Protein AF-A0A424LPL8-F1 (afdb_monomer)

pLDDT: mean 81.42, std 13.96, range [49.06, 96.25]

Structure (mmCIF, N/CA/C/O backbone):
data_AF-A0A424LPL8-F1
#
_entry.id   AF-A0A424LPL8-F1
#
loop_
_atom_site.group_PDB
_atom_site.id
_atom_site.type_symbol
_atom_site.label_atom_id
_atom_site.label_alt_id
_atom_site.label_comp_id
_atom_site.label_asym_id
_atom_site.label_entity_id
_atom_site.label_seq_id
_atom_site.pdbx_PDB_ins_code
_atom_site.Cartn_x
_atom_site.Cartn_y
_atom_site.Cartn_z
_atom_site.occupancy
_atom_site.B_iso_or_equiv
_atom_site.auth_seq_id
_atom_site.auth_comp_id
_atom_site.auth_asym_id
_atom_site.auth_atom_id
_atom_site.pdbx_PDB_model_num
ATOM 1 N N . MET A 1 1 ? -48.688 -17.783 37.181 1.00 49.06 1 MET A N 1
ATOM 2 C CA . MET A 1 1 ? -48.396 -16.857 36.065 1.00 49.06 1 MET A CA 1
ATOM 3 C C . MET A 1 1 ? -46.919 -16.506 36.154 1.00 49.06 1 MET A C 1
ATOM 5 O O . MET A 1 1 ? -46.524 -15.932 37.158 1.00 49.06 1 MET A O 1
ATOM 9 N N . ALA A 1 2 ? -46.092 -16.966 35.213 1.00 61.00 2 ALA A N 1
ATOM 10 C CA . ALA A 1 2 ? -44.644 -16.750 35.248 1.00 61.00 2 ALA A CA 1
ATOM 11 C C . ALA A 1 2 ? -44.265 -15.637 34.263 1.00 61.00 2 ALA A C 1
ATOM 13 O O . ALA A 1 2 ? -44.609 -15.711 33.085 1.00 61.00 2 ALA A O 1
ATOM 14 N N . ASN A 1 3 ? -43.568 -14.612 34.749 1.00 66.62 3 ASN A N 1
ATOM 15 C CA . ASN A 1 3 ? -43.135 -13.483 33.933 1.00 66.62 3 ASN A CA 1
ATOM 16 C C . ASN A 1 3 ? -41.785 -13.830 33.300 1.00 66.62 3 ASN A C 1
ATOM 18 O O . ASN A 1 3 ? -40.778 -13.935 34.001 1.00 66.62 3 ASN A O 1
ATOM 22 N N . VAL A 1 4 ? -41.758 -14.017 31.981 1.00 70.00 4 VAL A N 1
ATOM 23 C CA . VAL A 1 4 ? -40.519 -14.262 31.236 1.00 70.00 4 VAL A CA 1
ATOM 24 C C . VAL A 1 4 ? -39.807 -12.927 31.022 1.00 70.00 4 VAL A C 1
ATOM 26 O O . VAL A 1 4 ? -40.335 -12.033 30.365 1.00 70.00 4 VAL A O 1
ATOM 29 N N . LYS A 1 5 ? -38.602 -12.781 31.582 1.00 68.75 5 LYS A N 1
ATOM 30 C CA . LYS A 1 5 ? -37.701 -11.660 31.285 1.00 68.75 5 LYS A CA 1
ATOM 31 C C . LYS A 1 5 ? -36.737 -12.103 30.187 1.00 68.75 5 LYS A C 1
ATOM 33 O O . LYS A 1 5 ? -35.881 -12.944 30.438 1.00 68.75 5 LYS A O 1
ATOM 38 N N . ALA A 1 6 ? -36.881 -11.551 28.987 1.00 71.50 6 ALA A N 1
ATOM 39 C CA . ALA A 1 6 ? -35.939 -11.753 27.892 1.00 71.50 6 ALA A CA 1
ATOM 40 C C . ALA A 1 6 ? -35.180 -10.448 27.625 1.00 71.50 6 ALA A C 1
ATOM 42 O O . ALA A 1 6 ? -35.792 -9.400 27.417 1.00 71.50 6 ALA A O 1
ATOM 43 N N . THR A 1 7 ? -33.850 -10.518 27.625 1.00 75.00 7 THR A N 1
ATOM 44 C CA . THR A 1 7 ? -32.973 -9.403 27.254 1.00 75.00 7 THR A CA 1
ATOM 45 C C . THR A 1 7 ? -32.498 -9.627 25.826 1.00 75.00 7 THR A C 1
ATOM 47 O O . THR A 1 7 ? -31.807 -10.604 25.546 1.00 75.00 7 THR A O 1
ATOM 50 N N . ILE A 1 8 ? -32.875 -8.736 24.910 1.00 72.00 8 ILE A N 1
ATOM 51 C CA . ILE A 1 8 ? -32.393 -8.770 23.527 1.00 72.00 8 ILE A CA 1
ATOM 52 C C . ILE A 1 8 ? -31.065 -8.010 23.479 1.00 72.00 8 ILE A C 1
ATOM 54 O O . ILE A 1 8 ? -31.038 -6.787 23.624 1.00 72.00 8 ILE A O 1
ATOM 58 N N . ASN A 1 9 ? -29.962 -8.728 23.263 1.00 68.00 9 ASN A N 1
ATOM 59 C CA . ASN A 1 9 ? -28.649 -8.126 23.033 1.00 68.00 9 ASN A CA 1
ATOM 60 C C . ASN A 1 9 ? -28.641 -7.456 21.654 1.00 68.00 9 ASN A C 1
ATOM 62 O O . ASN A 1 9 ? -28.386 -8.089 20.631 1.00 68.00 9 ASN A O 1
ATOM 66 N N . LYS A 1 10 ? -28.977 -6.166 21.614 1.00 66.00 10 LYS A N 1
ATOM 67 C CA . LYS A 1 10 ? -28.937 -5.362 20.392 1.00 66.00 10 LYS A CA 1
ATOM 68 C C . LYS A 1 10 ? -27.475 -5.109 20.025 1.00 66.00 10 LYS A C 1
ATOM 70 O O . LYS A 1 10 ? -26.807 -4.312 20.679 1.00 66.00 10 LYS A O 1
ATOM 75 N N . THR A 1 11 ? -26.982 -5.763 18.976 1.00 65.12 11 THR A N 1
ATOM 76 C CA . THR A 1 11 ? -25.665 -5.465 18.401 1.00 65.12 11 THR A CA 1
ATOM 77 C C . THR A 1 11 ? -25.658 -4.011 17.935 1.00 65.12 11 THR A C 1
ATOM 79 O O . THR A 1 11 ? -26.339 -3.649 16.973 1.00 65.12 11 THR A O 1
ATOM 82 N N . ALA A 1 12 ? -24.940 -3.150 18.655 1.00 68.25 12 ALA A N 1
ATOM 83 C CA . ALA A 1 12 ? -24.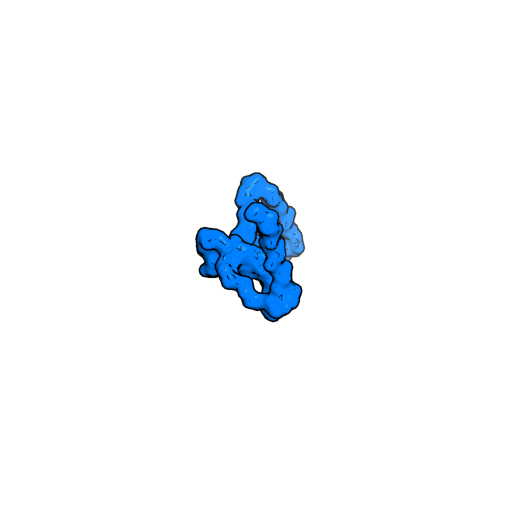788 -1.757 18.272 1.00 68.25 12 ALA A CA 1
ATOM 84 C C . ALA A 1 12 ? -24.050 -1.697 16.927 1.00 68.25 12 ALA A C 1
ATOM 86 O O . ALA A 1 12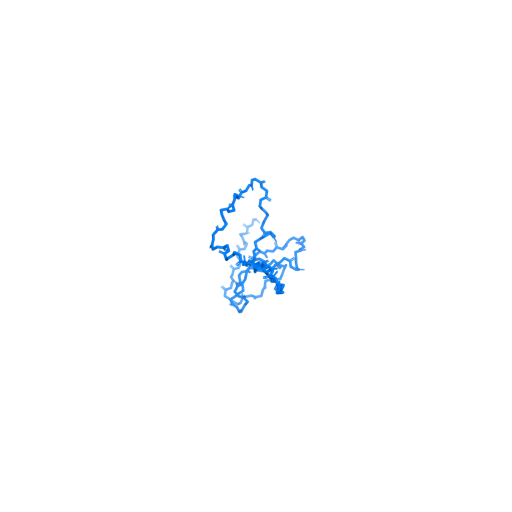 ? -22.934 -2.197 16.798 1.00 68.25 12 ALA A O 1
ATOM 87 N N . ARG A 1 13 ? -24.680 -1.097 15.911 1.00 61.09 13 ARG A N 1
ATOM 88 C CA . ARG A 1 13 ? -24.007 -0.771 14.650 1.00 61.09 13 ARG A CA 1
ATOM 89 C C . ARG A 1 13 ? -23.039 0.375 14.934 1.00 61.09 13 ARG A C 1
ATOM 91 O O . ARG A 1 13 ? -23.456 1.526 15.024 1.00 61.09 13 ARG A O 1
ATOM 98 N N . VAL A 1 14 ? -21.768 0.048 15.145 1.00 67.25 14 VAL A N 1
ATOM 99 C CA . VAL A 1 14 ? -20.696 1.037 15.295 1.00 67.25 14 VAL A CA 1
ATOM 100 C C . VAL A 1 14 ? -20.436 1.638 13.911 1.00 67.25 14 VAL A C 1
ATOM 102 O O . VAL A 1 14 ? -19.797 1.010 13.078 1.00 67.25 14 VAL A O 1
ATOM 105 N N . GLN A 1 15 ? -21.000 2.819 13.648 1.00 65.38 15 GLN A N 1
ATOM 106 C CA . GLN A 1 15 ? -20.953 3.476 12.329 1.00 65.38 15 GLN A CA 1
ATOM 107 C C . GLN A 1 15 ? -19.690 4.322 12.118 1.00 65.38 15 GLN A C 1
ATOM 109 O O . GLN A 1 15 ? -19.317 4.597 10.985 1.00 65.38 15 GLN A O 1
ATOM 114 N N . ALA A 1 16 ? -19.026 4.737 13.193 1.00 59.25 16 ALA A N 1
ATOM 115 C CA . ALA A 1 16 ? -17.760 5.446 13.119 1.00 59.25 16 ALA A CA 1
ATOM 116 C C . ALA A 1 16 ? -16.998 5.192 14.416 1.00 59.25 16 ALA A C 1
ATOM 118 O O . ALA A 1 16 ? -17.437 5.584 15.498 1.00 59.25 16 ALA A O 1
ATOM 119 N N . ARG A 1 17 ? -15.873 4.490 14.311 1.00 59.09 17 ARG A N 1
ATOM 120 C CA . ARG A 1 17 ? -14.891 4.403 15.386 1.00 59.09 17 ARG A CA 1
ATOM 121 C C . ARG A 1 17 ? -13.832 5.441 15.055 1.00 59.09 17 ARG A C 1
ATOM 123 O O . ARG A 1 17 ? -13.191 5.324 14.016 1.00 59.09 17 ARG A O 1
ATOM 130 N N . THR A 1 18 ? -13.666 6.450 15.904 1.00 57.12 18 THR A N 1
ATOM 131 C CA . THR A 1 18 ? -12.471 7.296 15.861 1.00 57.12 18 THR A CA 1
ATOM 132 C C . THR A 1 18 ? -11.299 6.376 16.156 1.00 57.12 18 THR A C 1
ATOM 134 O O . THR A 1 18 ? -11.111 5.941 17.293 1.00 57.12 18 THR A O 1
ATOM 137 N N . VAL A 1 19 ? -10.595 5.963 15.107 1.00 61.12 19 VAL A N 1
ATOM 138 C CA . VAL A 1 19 ? -9.350 5.227 15.257 1.00 61.12 19 VAL A CA 1
ATOM 139 C C . VAL A 1 19 ? -8.317 6.305 15.501 1.00 61.12 19 VAL A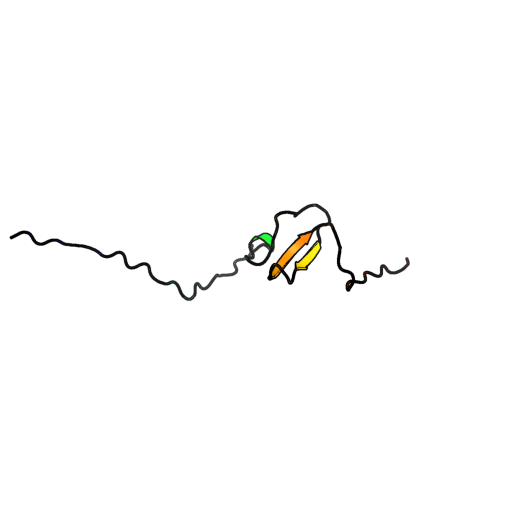 C 1
ATOM 141 O O . VAL A 1 19 ? -7.962 7.047 14.590 1.00 61.12 19 VAL A O 1
ATOM 144 N N . ASP A 1 20 ? -7.929 6.459 16.761 1.00 58.66 20 ASP A N 1
ATOM 145 C CA . ASP A 1 20 ? -6.718 7.188 17.095 1.00 58.66 20 ASP A CA 1
ATOM 146 C C . ASP A 1 20 ? -5.608 6.466 16.327 1.00 58.66 20 ASP A C 1
ATOM 148 O O . ASP A 1 20 ? -5.329 5.292 16.596 1.00 58.66 20 ASP A O 1
ATO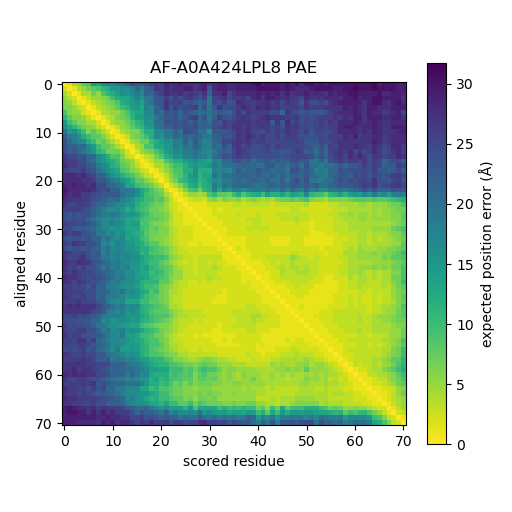M 152 N N . VAL A 1 21 ? -5.082 7.091 15.271 1.00 62.44 21 VAL A N 1
ATOM 153 C CA . VAL A 1 21 ? -3.966 6.550 14.486 1.00 62.44 21 VAL A CA 1
ATOM 154 C C . VAL A 1 21 ? -2.739 6.749 15.367 1.00 62.44 21 VAL A C 1
ATOM 156 O O . VAL A 1 21 ? -1.923 7.640 15.150 1.00 62.44 21 VAL A O 1
ATOM 159 N N . GLY A 1 22 ? -2.693 5.994 16.465 1.00 54.56 22 GLY A N 1
ATOM 160 C CA . GLY A 1 22 ? -1.638 6.070 17.451 1.00 54.56 22 GLY A CA 1
ATOM 161 C C . GLY A 1 22 ? -0.304 5.848 16.758 1.00 54.56 22 GLY A C 1
ATOM 162 O O . GLY A 1 22 ? -0.216 5.126 15.760 1.00 54.56 22 GLY A O 1
ATOM 163 N N . ALA A 1 23 ? 0.742 6.476 17.287 1.00 63.69 23 ALA A N 1
ATOM 164 C CA . ALA A 1 23 ? 2.107 6.159 16.902 1.00 63.69 23 ALA A CA 1
ATOM 165 C C . ALA A 1 23 ? 2.271 4.625 16.829 1.00 63.69 23 ALA A C 1
ATOM 167 O O . ALA A 1 23 ? 2.109 3.944 17.841 1.00 63.69 23 ALA A O 1
ATOM 168 N N . GLY A 1 24 ? 2.521 4.081 15.630 1.00 71.62 24 GLY A N 1
ATOM 169 C CA . GLY A 1 24 ? 2.679 2.636 15.423 1.00 71.62 24 GLY A CA 1
ATOM 170 C C . GLY A 1 24 ? 1.782 1.966 14.379 1.00 71.62 24 GLY A C 1
ATOM 171 O O . GLY A 1 24 ? 1.902 0.753 14.231 1.00 71.62 24 GLY A O 1
ATOM 172 N N . VAL A 1 25 ? 0.932 2.688 13.637 1.00 79.88 25 VAL A N 1
ATOM 173 C CA . VAL A 1 25 ? 0.217 2.083 12.493 1.00 79.88 25 VAL A CA 1
ATOM 174 C C . VAL A 1 25 ? 1.210 1.676 11.406 1.00 79.88 25 VAL A C 1
ATOM 176 O O . VAL A 1 25 ? 1.943 2.517 10.876 1.00 79.88 25 VAL A O 1
ATOM 179 N N . LYS A 1 26 ? 1.244 0.381 11.080 1.00 88.50 26 LYS A N 1
ATOM 180 C CA . LYS A 1 26 ? 2.093 -0.163 10.017 1.00 88.50 26 LYS A CA 1
ATOM 181 C C . LYS A 1 26 ? 1.318 -0.204 8.707 1.00 88.50 26 LYS A C 1
ATOM 183 O O . LYS A 1 26 ? 0.111 -0.420 8.695 1.00 88.50 26 LYS A O 1
ATOM 188 N N . LEU A 1 27 ? 2.031 -0.097 7.586 1.00 89.44 27 LEU A N 1
ATOM 189 C CA . LEU A 1 27 ? 1.452 -0.310 6.253 1.00 89.44 27 LEU A CA 1
ATOM 190 C C . LEU A 1 27 ? 0.749 -1.676 6.147 1.00 89.44 27 LEU A C 1
ATOM 192 O O . LEU A 1 27 ? -0.270 -1.804 5.483 1.00 89.44 27 LEU A O 1
ATOM 196 N N . THR A 1 28 ? 1.270 -2.682 6.853 1.00 91.62 28 THR A N 1
ATOM 197 C CA . THR A 1 28 ? 0.716 -4.039 6.896 1.00 91.62 28 THR A CA 1
ATOM 198 C C . THR A 1 28 ? -0.611 -4.157 7.639 1.00 91.62 28 THR A C 1
ATOM 200 O O . THR A 1 28 ? -1.270 -5.186 7.528 1.00 91.62 28 THR A O 1
ATOM 203 N N . ASP A 1 29 ? -0.983 -3.137 8.412 1.00 89.94 29 ASP A N 1
ATOM 204 C CA . ASP A 1 29 ? -2.214 -3.121 9.204 1.00 89.94 29 ASP A CA 1
ATOM 205 C C . ASP A 1 29 ? -3.380 -2.495 8.418 1.00 89.94 29 ASP A C 1
ATOM 207 O O . ASP A 1 29 ? -4.519 -2.479 8.892 1.00 89.94 29 ASP A O 1
ATOM 211 N N . LEU A 1 30 ? -3.109 -1.968 7.217 1.00 90.81 30 LEU A N 1
ATOM 212 C CA . LEU A 1 30 ? -4.120 -1.388 6.344 1.00 90.81 30 LEU A CA 1
ATOM 213 C C . LEU A 1 30 ? -4.897 -2.490 5.615 1.00 90.81 30 LEU A C 1
ATOM 215 O O . LEU A 1 30 ? -4.330 -3.423 5.053 1.00 90.81 30 LEU A O 1
ATOM 219 N N . SER A 1 31 ? -6.223 -2.370 5.606 1.00 92.69 31 SER A N 1
ATOM 220 C CA . SER A 1 31 ? -7.126 -3.393 5.059 1.00 92.69 31 SER A CA 1
ATOM 221 C C . SER A 1 31 ? -7.050 -3.558 3.538 1.00 92.69 31 SER A C 1
ATOM 223 O O . SER A 1 31 ? -7.464 -4.586 2.997 1.00 92.69 31 SER A O 1
ATOM 225 N N . ASP A 1 32 ? -6.585 -2.526 2.843 1.00 95.06 32 ASP A N 1
ATOM 226 C CA . ASP A 1 32 ? -6.406 -2.474 1.395 1.00 95.06 32 ASP A CA 1
ATOM 227 C C . ASP A 1 32 ? -4.991 -2.878 0.954 1.00 95.06 32 ASP A C 1
ATOM 229 O O . ASP A 1 32 ? -4.709 -2.860 -0.243 1.00 95.06 32 ASP A O 1
ATOM 233 N N . VAL A 1 33 ? -4.125 -3.292 1.886 1.00 96.25 33 VAL A N 1
ATOM 234 C CA . VAL A 1 33 ? -2.779 -3.793 1.596 1.00 96.25 33 VAL A CA 1
ATOM 235 C C . VAL A 1 33 ? -2.745 -5.316 1.729 1.00 96.25 33 VAL A C 1
ATOM 237 O O . VAL A 1 33 ? -3.019 -5.884 2.784 1.00 96.25 33 VAL A O 1
ATOM 240 N N . ASP A 1 34 ? -2.382 -5.993 0.645 1.00 95.31 34 ASP A N 1
ATOM 241 C CA . ASP A 1 34 ? -2.042 -7.409 0.625 1.00 95.31 34 ASP A CA 1
ATOM 242 C C . ASP A 1 34 ? -0.546 -7.585 0.911 1.00 95.31 34 ASP A C 1
ATOM 244 O O . ASP A 1 34 ? 0.325 -7.187 0.133 1.00 95.31 34 ASP A O 1
ATOM 248 N 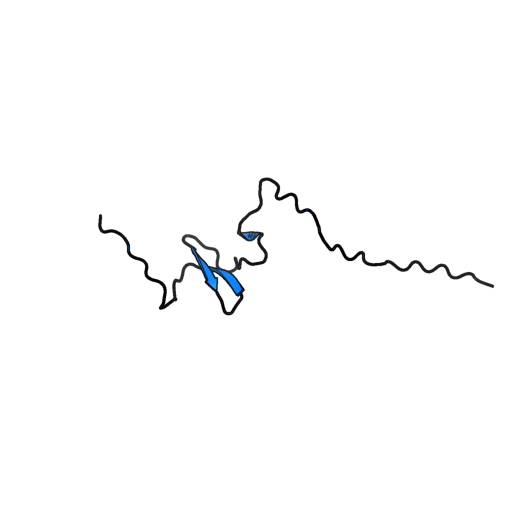N . THR A 1 35 ? -0.266 -8.175 2.069 1.00 95.50 35 THR A N 1
ATOM 249 C CA . THR A 1 35 ? 1.078 -8.402 2.604 1.00 95.50 35 THR A CA 1
ATOM 250 C C . THR A 1 35 ? 1.534 -9.851 2.463 1.00 95.50 35 THR A C 1
ATOM 252 O O . THR A 1 35 ? 2.605 -10.201 2.958 1.00 95.50 35 THR A O 1
ATOM 255 N N . SER A 1 36 ? 0.747 -10.698 1.793 1.00 93.88 36 SER A N 1
ATOM 256 C CA . SER A 1 36 ? 1.001 -12.141 1.698 1.00 93.88 36 SER A CA 1
ATOM 257 C C . SER A 1 36 ? 2.344 -12.499 1.054 1.00 93.88 36 SER A C 1
ATOM 259 O O . SER A 1 36 ? 2.909 -13.539 1.385 1.00 93.88 36 SER A O 1
ATOM 261 N N . ALA A 1 37 ? 2.871 -11.633 0.184 1.00 91.94 37 ALA A N 1
ATOM 262 C CA . ALA A 1 37 ? 4.153 -11.798 -0.500 1.00 91.94 37 ALA A CA 1
ATOM 263 C C . ALA A 1 37 ? 5.225 -10.786 -0.040 1.00 91.94 37 ALA A C 1
ATOM 265 O O . ALA A 1 37 ? 6.130 -10.445 -0.799 1.00 91.94 37 ALA A O 1
ATOM 266 N N . LEU A 1 38 ? 5.129 -10.284 1.197 1.00 94.25 38 LEU A N 1
ATOM 267 C CA . LEU A 1 38 ? 6.150 -9.407 1.771 1.00 94.25 38 LEU A CA 1
ATOM 268 C C . LEU A 1 38 ? 7.476 -10.160 1.980 1.00 94.25 38 LEU A C 1
ATOM 270 O O . LEU A 1 38 ? 7.568 -11.040 2.833 1.00 94.25 38 LEU A O 1
ATOM 274 N N . ASP A 1 39 ? 8.509 -9.742 1.251 1.00 94.69 39 ASP A N 1
ATOM 275 C CA . ASP A 1 39 ? 9.896 -10.188 1.409 1.00 94.69 39 ASP A CA 1
ATOM 276 C C . ASP A 1 39 ? 10.875 -9.024 1.128 1.00 94.69 39 ASP A C 1
ATOM 278 O O . ASP A 1 39 ? 10.482 -7.912 0.754 1.00 94.69 39 ASP A O 1
ATOM 282 N N . ASN A 1 40 ? 12.170 -9.255 1.328 1.00 94.44 40 ASN A N 1
ATOM 283 C CA . ASN A 1 40 ? 13.234 -8.295 1.060 1.00 94.44 40 ASN A CA 1
ATOM 284 C C . ASN A 1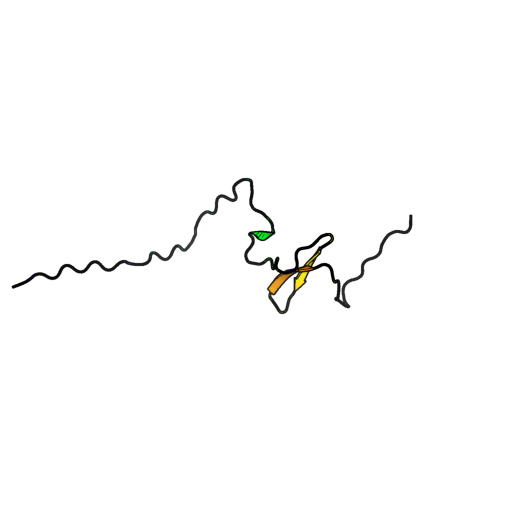 40 ? 13.169 -7.785 -0.382 1.00 94.44 40 ASN A C 1
ATOM 286 O O . ASN A 1 40 ? 13.191 -8.563 -1.331 1.00 94.44 40 ASN A O 1
ATOM 290 N N . GLY A 1 41 ? 13.140 -6.462 -0.550 1.00 91.88 41 GLY A N 1
ATOM 291 C CA . GLY A 1 41 ? 13.043 -5.829 -1.867 1.00 91.88 41 GLY A CA 1
ATOM 292 C C . GLY A 1 41 ? 11.629 -5.800 -2.455 1.00 91.88 41 GLY A C 1
ATOM 293 O O . GLY A 1 41 ? 11.483 -5.445 -3.624 1.00 91.88 41 GLY A O 1
ATOM 294 N N . ALA A 1 42 ? 10.599 -6.158 -1.681 1.00 93.94 42 ALA A N 1
ATOM 295 C CA . ALA A 1 42 ? 9.219 -6.004 -2.117 1.00 93.94 42 ALA A CA 1
ATOM 296 C C . ALA A 1 42 ? 8.878 -4.526 -2.360 1.00 93.94 42 ALA A C 1
ATOM 298 O O . ALA A 1 42 ? 9.293 -3.627 -1.624 1.00 93.94 42 ALA A O 1
ATOM 299 N N . MET A 1 43 ? 8.079 -4.292 -3.392 1.00 92.50 43 MET A N 1
ATOM 300 C CA . MET A 1 43 ? 7.528 -2.997 -3.766 1.00 92.50 43 MET A CA 1
ATOM 301 C C . MET A 1 43 ? 6.012 -3.029 -3.639 1.00 92.50 43 MET A C 1
ATOM 303 O O . MET A 1 43 ? 5.382 -4.074 -3.791 1.00 92.50 43 MET A O 1
ATOM 307 N N . LEU A 1 44 ? 5.425 -1.864 -3.384 1.00 93.88 44 LEU A N 1
ATOM 308 C CA . LEU A 1 44 ? 3.982 -1.696 -3.325 1.00 93.88 44 LEU A CA 1
ATOM 309 C C . LEU A 1 44 ? 3.447 -1.361 -4.722 1.00 93.88 44 LEU A C 1
ATOM 311 O O . LEU A 1 44 ? 3.810 -0.330 -5.289 1.00 93.88 44 LEU A O 1
ATOM 315 N N . ILE A 1 45 ? 2.576 -2.209 -5.263 1.00 93.38 45 ILE A N 1
ATOM 316 C CA . ILE A 1 45 ? 1.949 -2.016 -6.576 1.00 93.38 45 ILE A CA 1
ATOM 317 C C . ILE A 1 45 ? 0.433 -2.063 -6.417 1.00 93.38 45 ILE A C 1
ATOM 319 O O . ILE A 1 45 ? -0.104 -2.961 -5.776 1.00 93.38 45 ILE A O 1
ATOM 323 N N . TYR A 1 46 ? -0.281 -1.110 -7.014 1.00 93.62 46 TYR A N 1
ATOM 324 C CA . TYR A 1 46 ? -1.741 -1.150 -7.027 1.00 93.62 46 TYR A CA 1
ATOM 325 C C . TYR A 1 46 ? -2.256 -2.146 -8.072 1.00 93.62 46 TYR A C 1
ATOM 327 O O . TYR A 1 46 ? -1.908 -2.056 -9.251 1.00 93.62 46 TYR A O 1
ATOM 335 N N . ASN A 1 47 ? -3.118 -3.069 -7.649 1.00 92.19 47 ASN A N 1
ATOM 336 C CA . ASN A 1 47 ? -3.802 -4.013 -8.520 1.00 92.19 47 ASN A CA 1
ATOM 337 C C . ASN A 1 47 ? -5.275 -3.616 -8.661 1.00 92.19 47 ASN A C 1
ATOM 339 O O . ASN A 1 47 ? -6.061 -3.734 -7.719 1.00 92.19 47 ASN A O 1
ATOM 343 N N . LEU A 1 48 ? -5.656 -3.185 -9.866 1.00 92.75 48 LEU A N 1
ATOM 344 C CA . LEU A 1 48 ? -7.016 -2.734 -10.167 1.00 92.75 48 LEU A CA 1
ATOM 345 C C . LEU A 1 48 ? -8.058 -3.860 -10.076 1.00 92.75 48 LEU A C 1
ATOM 347 O O . LEU A 1 48 ? -9.177 -3.613 -9.635 1.00 92.75 48 LEU A O 1
ATOM 351 N N . ALA A 1 49 ? -7.704 -5.088 -10.464 1.00 92.94 49 ALA A N 1
ATOM 352 C CA . ALA A 1 49 ? -8.628 -6.223 -10.448 1.00 92.94 49 ALA A CA 1
ATOM 353 C C . ALA A 1 49 ? -9.009 -6.628 -9.017 1.00 92.94 49 ALA A C 1
ATOM 355 O O . ALA A 1 49 ? -10.154 -6.989 -8.756 1.00 92.94 49 ALA A O 1
ATOM 356 N N . GLN A 1 50 ? -8.056 -6.540 -8.088 1.00 93.31 50 GLN 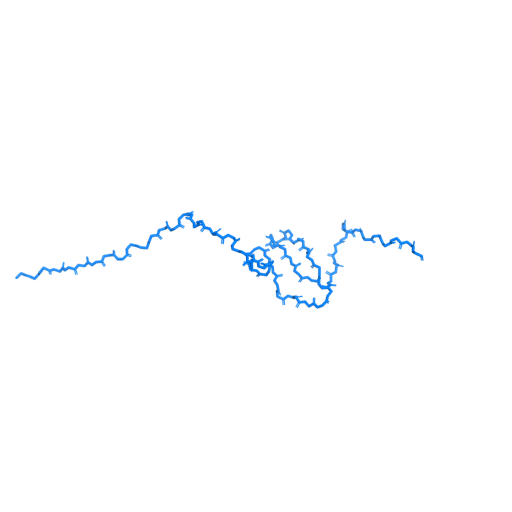A N 1
ATOM 357 C CA . GLN A 1 50 ? -8.275 -6.826 -6.670 1.00 93.31 50 GLN A CA 1
ATOM 358 C C . GLN A 1 50 ? -8.686 -5.591 -5.860 1.00 93.31 50 GLN A C 1
ATOM 360 O O . GLN A 1 50 ? -9.103 -5.740 -4.715 1.00 93.31 50 GLN A O 1
ATOM 365 N N . GLN A 1 51 ? -8.566 -4.393 -6.442 1.00 96.00 51 GLN A N 1
ATOM 366 C CA . GLN A 1 51 ? -8.763 -3.104 -5.772 1.00 96.00 51 GLN A CA 1
ATOM 367 C C . GLN A 1 51 ? -7.929 -2.969 -4.488 1.00 96.00 51 GLN A C 1
ATOM 369 O O . GLN A 1 51 ? -8.399 -2.445 -3.478 1.00 96.00 51 GLN A O 1
ATOM 374 N N . LYS A 1 52 ? -6.686 -3.458 -4.527 1.00 95.94 52 LYS A N 1
ATOM 375 C CA . LYS A 1 52 ? -5.764 -3.501 -3.385 1.00 95.94 52 LYS A CA 1
ATOM 376 C C . LYS A 1 52 ? -4.357 -3.090 -3.787 1.00 95.94 52 LYS A C 1
ATOM 378 O O . LYS A 1 52 ? -3.960 -3.237 -4.943 1.00 95.94 52 LYS A O 1
ATOM 383 N N . PHE A 1 53 ? -3.587 -2.633 -2.813 1.00 96.00 53 PHE A N 1
ATOM 384 C CA . PHE A 1 53 ? -2.142 -2.540 -2.926 1.00 96.00 53 PHE A CA 1
ATOM 385 C C . PHE A 1 53 ? -1.514 -3.892 -2.598 1.00 96.00 53 PHE A C 1
ATOM 387 O O . PHE A 1 53 ? -1.796 -4.461 -1.554 1.00 96.00 53 PHE A O 1
ATOM 394 N N . ILE A 1 54 ? -0.656 -4.401 -3.471 1.00 95.31 54 ILE A N 1
ATOM 395 C CA . ILE A 1 54 ? 0.040 -5.675 -3.303 1.00 95.31 54 ILE A CA 1
ATOM 396 C C . ILE A 1 54 ? 1.511 -5.389 -3.031 1.00 95.31 54 ILE A C 1
ATOM 398 O O . ILE A 1 54 ? 2.147 -4.648 -3.785 1.00 95.31 54 ILE A O 1
ATOM 402 N N . LEU A 1 55 ? 2.056 -5.990 -1.977 1.00 95.44 55 LEU A N 1
ATOM 403 C CA . LEU A 1 55 ? 3.500 -6.065 -1.771 1.00 95.44 55 LEU A CA 1
ATOM 404 C C . LEU A 1 55 ? 4.060 -7.229 -2.591 1.00 95.44 55 LEU A C 1
ATOM 406 O O . LEU A 1 55 ? 3.656 -8.371 -2.396 1.00 95.44 55 LEU A O 1
ATOM 410 N N . THR A 1 56 ? 4.958 -6.936 -3.531 1.00 94.06 56 THR A N 1
ATOM 411 C CA . THR A 1 56 ? 5.517 -7.931 -4.456 1.00 94.06 56 THR A CA 1
ATOM 412 C C . THR A 1 56 ? 6.942 -7.583 -4.878 1.00 94.06 56 THR A C 1
ATOM 414 O O . THR A 1 56 ? 7.297 -6.418 -5.042 1.00 94.06 56 THR A O 1
ATOM 417 N N . ASN A 1 57 ? 7.764 -8.604 -5.105 1.00 92.50 57 ASN A N 1
ATOM 418 C CA . ASN A 1 57 ? 9.096 -8.477 -5.703 1.00 92.50 57 ASN A CA 1
ATOM 419 C C . ASN A 1 57 ? 9.077 -8.539 -7.236 1.00 92.50 57 ASN A C 1
ATOM 421 O O . ASN A 1 57 ? 10.107 -8.332 -7.874 1.00 92.50 57 ASN A O 1
ATOM 425 N N . GLN A 1 58 ? 7.929 -8.872 -7.824 1.00 89.81 58 GLN A N 1
ATOM 426 C CA . GLN A 1 58 ? 7.755 -9.006 -9.264 1.00 89.81 58 GLN A CA 1
ATOM 427 C C . GLN A 1 58 ? 7.032 -7.780 -9.808 1.00 89.81 58 GLN A C 1
ATOM 429 O O . GLN A 1 58 ? 5.962 -7.412 -9.319 1.00 89.81 58 GLN A O 1
ATOM 434 N N . ILE A 1 59 ? 7.613 -7.177 -10.841 1.00 87.06 59 ILE A N 1
ATOM 435 C CA . ILE A 1 59 ? 6.977 -6.115 -11.611 1.00 87.06 59 ILE A CA 1
ATOM 436 C C . ILE A 1 59 ? 6.541 -6.706 -12.940 1.00 87.06 59 ILE A C 1
ATOM 438 O O . ILE A 1 59 ? 7.376 -6.980 -13.797 1.00 87.06 59 ILE A O 1
ATOM 442 N N . ASP A 1 60 ? 5.234 -6.861 -13.104 1.00 84.25 60 ASP A N 1
ATOM 443 C CA . ASP A 1 60 ? 4.628 -7.270 -14.365 1.00 84.25 60 ASP A CA 1
ATOM 444 C C . ASP A 1 60 ? 3.489 -6.307 -14.699 1.00 84.25 60 ASP A C 1
ATOM 446 O O . ASP A 1 60 ? 2.335 -6.495 -14.312 1.00 84.25 60 ASP A O 1
ATOM 450 N N . ASN A 1 61 ? 3.850 -5.182 -15.316 1.00 84.94 61 ASN A N 1
ATOM 451 C CA . ASN A 1 61 ? 2.888 -4.205 -15.802 1.00 84.94 61 ASN A CA 1
ATOM 452 C C . ASN A 1 61 ? 3.409 -3.582 -17.109 1.00 84.94 61 ASN A C 1
ATOM 454 O O . ASN A 1 61 ? 4.420 -2.876 -17.068 1.00 84.94 61 ASN A O 1
ATOM 458 N N . PRO A 1 62 ? 2.737 -3.810 -18.254 1.00 87.19 62 PRO A N 1
ATOM 459 C CA . PRO A 1 62 ? 3.179 -3.298 -19.552 1.00 87.19 62 PRO A CA 1
ATOM 460 C C . PRO A 1 62 ? 3.150 -1.765 -19.642 1.00 87.19 62 PRO A C 1
ATOM 462 O O . PRO A 1 62 ? 3.878 -1.190 -20.451 1.00 87.19 62 PRO A O 1
ATOM 465 N N . ASP A 1 63 ? 2.358 -1.104 -18.797 1.00 89.31 63 ASP A N 1
ATOM 466 C CA . ASP A 1 63 ? 2.229 0.353 -18.748 1.00 89.31 63 ASP A CA 1
ATOM 467 C C . ASP A 1 63 ? 3.234 1.003 -17.779 1.00 89.31 63 ASP A C 1
ATOM 469 O O . ASP A 1 63 ? 3.321 2.231 -17.691 1.00 89.31 63 ASP A O 1
ATOM 473 N N . LEU A 1 64 ? 4.014 0.204 -17.041 1.00 89.06 64 LEU A N 1
ATOM 474 C CA . LEU A 1 64 ? 5.023 0.701 -16.113 1.00 89.06 64 LEU A CA 1
ATOM 475 C C . LEU A 1 64 ? 6.406 0.719 -16.769 1.00 89.06 64 LEU A C 1
ATOM 477 O O . LEU A 1 64 ? 6.929 -0.301 -17.211 1.00 89.06 64 LEU A O 1
ATOM 481 N N . LYS A 1 65 ? 7.052 1.887 -16.748 1.00 89.19 65 LYS A N 1
ATOM 482 C CA . LYS A 1 65 ? 8.436 2.055 -17.197 1.00 89.19 65 LYS A CA 1
ATOM 483 C C . LYS A 1 65 ? 9.320 2.525 -16.048 1.00 89.19 65 LYS A C 1
ATOM 485 O O . LYS A 1 65 ? 9.131 3.622 -15.531 1.00 89.19 65 LYS A O 1
ATOM 490 N N . ILE A 1 66 ? 10.323 1.721 -15.700 1.00 86.69 66 ILE A N 1
ATOM 491 C CA . ILE A 1 66 ? 11.361 2.086 -14.729 1.00 86.69 66 ILE A CA 1
ATOM 492 C C . ILE A 1 66 ? 12.631 2.429 -15.497 1.00 86.69 66 ILE A C 1
ATOM 494 O O . ILE A 1 66 ? 13.165 1.600 -16.230 1.00 86.69 66 ILE A O 1
ATOM 498 N N . ILE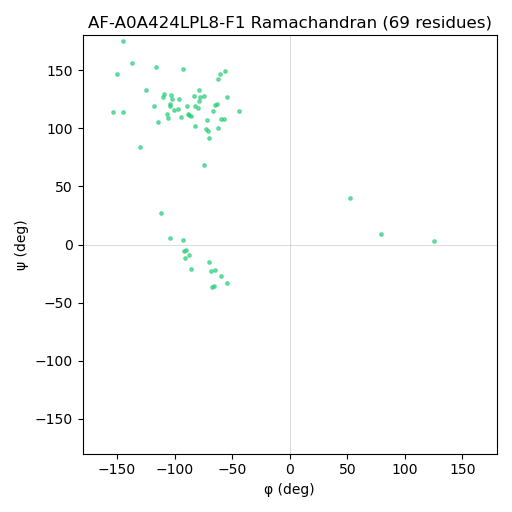 A 1 67 ? 13.104 3.665 -15.347 1.00 88.12 67 ILE A N 1
ATOM 499 C CA . ILE A 1 67 ? 14.343 4.137 -15.968 1.00 88.12 67 ILE A CA 1
ATOM 500 C C . ILE A 1 67 ? 15.332 4.426 -14.844 1.00 88.12 67 ILE A C 1
ATOM 502 O O . ILE A 1 67 ? 15.195 5.416 -14.129 1.00 88.12 67 ILE A O 1
ATOM 506 N N . GLY A 1 68 ? 16.318 3.546 -14.684 1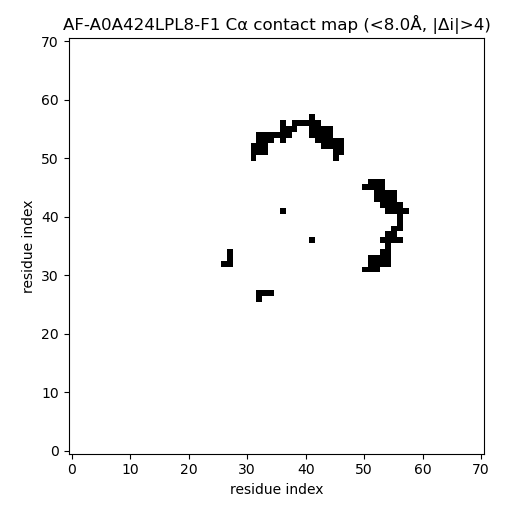.00 85.88 68 GLY A N 1
ATOM 507 C CA . GLY A 1 68 ? 17.480 3.819 -13.845 1.00 85.88 68 GLY A CA 1
ATOM 508 C C . GLY A 1 68 ? 18.396 4.810 -14.556 1.00 85.88 68 GLY A C 1
ATOM 509 O O . GLY A 1 68 ? 18.732 4.607 -15.723 1.00 85.88 68 GLY A O 1
ATOM 510 N N . GLY A 1 69 ? 18.769 5.894 -13.878 1.00 80.88 69 GLY A N 1
ATOM 511 C CA . GLY A 1 69 ? 19.802 6.800 -14.375 1.00 80.88 69 GLY A CA 1
ATOM 512 C C . GLY A 1 69 ? 21.133 6.063 -14.542 1.00 80.88 69 GLY A C 1
ATOM 513 O O . GLY A 1 69 ? 21.436 5.140 -13.788 1.00 80.88 69 GLY A O 1
ATOM 514 N N . ILE A 1 70 ? 21.908 6.461 -15.548 1.00 67.44 70 ILE A N 1
ATOM 515 C CA . ILE A 1 70 ? 23.270 5.968 -15.753 1.00 67.44 70 ILE A CA 1
ATOM 516 C C . ILE A 1 70 ? 24.163 6.721 -14.759 1.00 67.44 70 ILE A C 1
ATOM 518 O O . ILE A 1 70 ? 24.150 7.955 -14.764 1.00 67.44 70 ILE A O 1
ATOM 522 N N . TYR A 1 71 ? 24.890 5.993 -13.912 1.00 58.41 71 TYR A N 1
ATOM 523 C CA . TYR A 1 71 ? 25.976 6.531 -13.088 1.00 58.41 71 TYR A CA 1
ATOM 524 C C . TYR A 1 71 ? 27.315 6.163 -13.721 1.00 58.41 71 TYR A C 1
ATOM 526 O O . TYR A 1 71 ? 27.444 4.991 -14.145 1.00 58.41 71 TYR A O 1
#

Sequence (71 aa):
MANVKATINKTARVQARTVDVGAGVKLTDLSDVDTSALDNGAMLIYNLAQQKFILTNQIDNPDLKIIGGIY

Mean predicted aligned error: 12.55 Å

Radius of gyration: 23.05 Å; Cα contacts (8 Å, |Δi|>4): 52; chains: 1; bounding box: 74×24×56 Å

Nearest PDB structures (foldseek):
  8k47-assembly1_A  TM=4.403E-01  e=3.813E+00  Severe acute respiratory syndrome coronavirus 2
  7yr3-assembly1_C  TM=4.503E-01  e=4.712E+00  Severe acute respiratory syndrome coronavirus 2
  8k46-assembly1_A  TM=4.337E-01  e=4.712E+00  Severe acute respiratory syndrome coronavirus 2
  8y8f-assembly1_C  TM=4.162E-01  e=8.895E+00  Human coronavirus HKU1 (isolate N5)
  8y8e-assembly1_C  TM=2.961E-01  e=8.895E+00  Human coronavirus HKU1 (isolate N5)

Foldseek 3Di:
DDDDDDDDPPDDPCPDDPPPPPPPDDPVNDPQEACVADDPCWDWDQDPVSRGTYTHNDDDDPPDDDDDDDD

Secondary structure (DSSP, 8-state):
----------------------TT--GGG-TTEE-TT--TT-EEEEETTTTEEEEES----TT----PPP-

Solvent-accessible surface area (backbone atoms only — not comparable to full-atom values): 5151 Å² total; per-residue (Å²): 139,85,86,84,87,81,84,80,87,73,80,77,81,81,86,75,77,88,71,76,84,51,97,80,80,50,74,77,74,39,92,52,40,45,56,91,52,64,53,93,80,42,41,83,42,80,37,78,92,77,68,28,35,36,31,31,73,74,87,88,52,96,89,63,83,86,82,80,79,89,129